Protein AF-A0A8T7E2J8-F1 (afdb_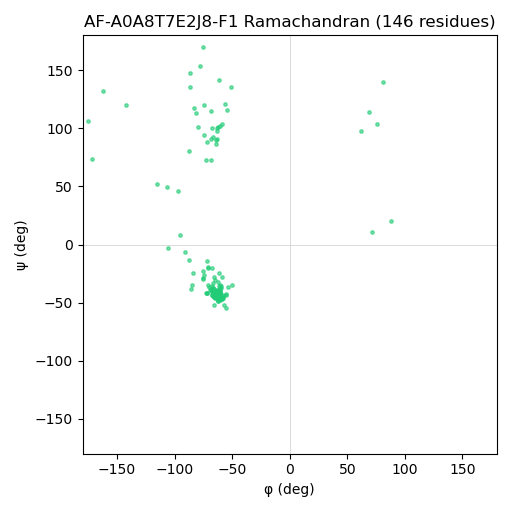monomer)

Solvent-accessible surface area (backbone atoms only — not comparable to full-atom values): 8862 Å² total; per-residue (Å²): 136,86,82,87,80,90,87,80,87,88,79,88,74,83,80,79,81,77,82,78,86,73,80,78,76,77,73,79,75,66,72,77,81,46,70,68,60,52,52,53,49,51,50,51,52,50,53,50,49,54,50,50,53,50,51,49,52,52,46,52,40,55,71,36,67,60,49,37,48,51,54,51,52,52,53,51,49,53,54,28,51,75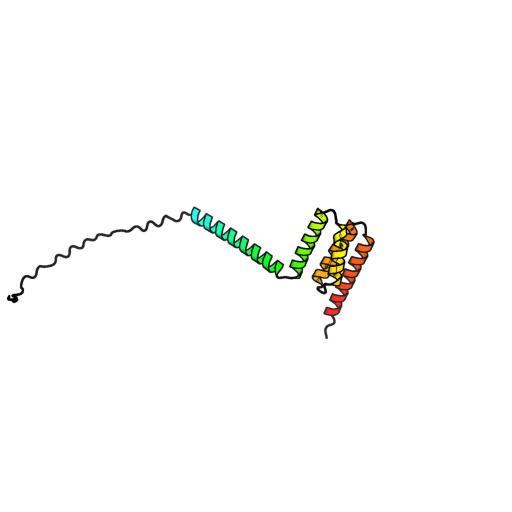,69,71,40,56,65,68,52,44,64,54,29,52,48,48,58,69,72,50,84,50,68,67,56,37,52,52,32,34,54,53,32,22,49,39,28,41,77,68,74,36,50,72,57,18,52,50,43,47,51,50,50,50,52,53,54,55,51,57,54,54,62,67,73,68,67,136

Mean predicted aligned error: 16.91 Å

Foldseek 3Di:
DDDDDDDDDDDDDDDPPPPPPPPPPPPPCPPPCPPVNVVVVVVVVVVVVVVVVVVVVVVVLCVPVLSVLVVVLVVVCVVCVVVVNLLVCLVVLVVQCVPDPDLSSVLVSLQSNLVSCVVVVNNVVSVVSVVVNVVVVVVVVVVVVPDD

Sequence (148 aa):
MKIAEFTRVAGVIPIRRTLAAGALALSLSAPPVAADQFDDMSRMVGLMGGFFDLMEAMYDAASNPEHAALIQMNSLEDLYKGRGEHAAVIPVYREILQASRNPTVRRIAYLRLADALKETGHPEEAIKVLRESLKESVASTNTMTEGP

Structure (mmCIF, N/CA/C/O backbone):
data_AF-A0A8T7E2J8-F1
#
_entry.id   AF-A0A8T7E2J8-F1
#
loop_
_atom_site.group_PDB
_atom_site.id
_atom_site.type_symbol
_atom_site.label_atom_id
_atom_site.label_alt_id
_atom_site.label_comp_id
_atom_site.label_asym_id
_atom_site.label_entity_id
_atom_site.label_seq_id
_atom_site.pdbx_PDB_ins_code
_atom_site.Cartn_x
_atom_site.Cartn_y
_atom_site.Cartn_z
_atom_site.occupancy
_atom_site.B_iso_or_equiv
_atom_site.auth_seq_id
_atom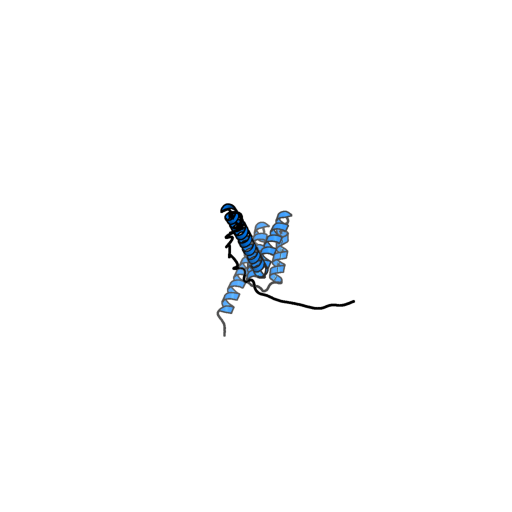_site.auth_comp_id
_atom_site.auth_asym_id
_atom_site.auth_atom_id
_atom_site.pdbx_PDB_model_num
ATOM 1 N N . MET A 1 1 ? 62.355 -28.615 -88.707 1.00 36.50 1 MET A N 1
ATOM 2 C CA . MET A 1 1 ? 63.828 -28.488 -88.693 1.00 36.50 1 MET A CA 1
ATOM 3 C C . MET A 1 1 ? 64.177 -27.044 -89.035 1.00 36.50 1 MET A C 1
ATOM 5 O O . MET A 1 1 ? 63.654 -26.555 -90.022 1.00 36.50 1 MET A O 1
ATOM 9 N N . LYS A 1 2 ? 65.028 -26.420 -88.209 1.00 41.69 2 LYS A N 1
ATOM 10 C CA . LYS A 1 2 ? 65.658 -25.086 -88.316 1.00 41.69 2 LYS A CA 1
ATOM 11 C C . LYS A 1 2 ? 64.828 -23.816 -88.028 1.00 41.69 2 LYS A C 1
ATOM 13 O O . LYS A 1 2 ? 64.033 -23.333 -88.819 1.00 41.69 2 LYS A O 1
ATOM 18 N N . ILE A 1 3 ? 65.132 -23.327 -86.829 1.00 37.19 3 ILE A N 1
ATOM 19 C CA . ILE A 1 3 ? 65.020 -21.997 -86.218 1.00 37.19 3 ILE A CA 1
ATOM 20 C C . ILE A 1 3 ? 66.122 -21.060 -86.768 1.00 37.19 3 ILE A C 1
ATOM 22 O O . ILE A 1 3 ? 67.090 -21.572 -87.332 1.00 37.19 3 ILE A O 1
ATOM 26 N N . ALA A 1 4 ? 66.005 -19.758 -86.444 1.00 39.31 4 ALA A N 1
ATOM 27 C CA . ALA A 1 4 ? 66.990 -18.655 -86.563 1.00 39.31 4 ALA A CA 1
ATOM 28 C C . ALA A 1 4 ? 67.120 -18.013 -87.965 1.00 39.31 4 ALA A C 1
ATOM 30 O O . ALA A 1 4 ? 67.082 -18.717 -88.962 1.00 39.31 4 ALA A O 1
ATOM 31 N N . GLU A 1 5 ? 67.263 -16.698 -88.166 1.00 41.69 5 GLU A N 1
ATOM 32 C CA . GLU A 1 5 ? 67.580 -15.539 -87.310 1.00 41.69 5 GLU A CA 1
ATOM 33 C C . GLU A 1 5 ? 67.155 -14.267 -88.093 1.00 41.69 5 GLU A C 1
ATOM 35 O O . GLU A 1 5 ? 67.263 -14.222 -89.313 1.00 41.69 5 GLU A O 1
ATOM 40 N N . PHE A 1 6 ? 66.435 -13.311 -87.504 1.00 39.31 6 PHE A N 1
ATOM 41 C CA . PHE A 1 6 ? 66.965 -12.112 -86.836 1.00 39.31 6 PHE A CA 1
ATOM 42 C C . PHE A 1 6 ? 67.753 -11.158 -87.755 1.00 39.31 6 PHE A C 1
ATOM 44 O O . PHE A 1 6 ? 68.963 -11.266 -87.915 1.00 39.31 6 PHE A O 1
ATOM 51 N N . THR A 1 7 ? 67.096 -10.108 -88.254 1.00 43.34 7 THR A N 1
ATOM 52 C CA . THR A 1 7 ? 67.769 -8.809 -88.393 1.00 43.34 7 THR A CA 1
ATOM 53 C C . THR A 1 7 ? 66.789 -7.690 -88.068 1.00 43.34 7 THR A C 1
ATOM 55 O O . THR A 1 7 ? 65.704 -7.569 -88.631 1.00 43.34 7 THR A O 1
ATOM 58 N N . ARG A 1 8 ? 67.179 -6.937 -87.047 1.00 38.31 8 ARG A N 1
ATOM 59 C CA . ARG A 1 8 ? 66.452 -5.882 -86.355 1.00 38.31 8 ARG A CA 1
ATOM 60 C C . ARG A 1 8 ? 66.654 -4.533 -87.062 1.00 38.31 8 ARG A C 1
ATOM 62 O O . ARG A 1 8 ? 67.765 -4.226 -87.465 1.00 38.31 8 ARG A O 1
ATOM 69 N N . VAL A 1 9 ? 65.600 -3.715 -86.984 1.00 40.34 9 VAL A N 1
ATOM 70 C CA . VAL A 1 9 ? 65.598 -2.286 -86.591 1.00 40.34 9 VAL A CA 1
ATOM 71 C C . VAL A 1 9 ? 66.251 -1.280 -87.539 1.00 40.34 9 VAL A C 1
ATOM 73 O O . VAL A 1 9 ? 67.465 -1.165 -87.596 1.00 40.34 9 VAL A O 1
ATOM 76 N N . ALA A 1 10 ? 65.417 -0.404 -88.102 1.00 38.56 10 ALA A N 1
ATOM 77 C CA . ALA A 1 10 ? 65.497 1.042 -87.863 1.00 38.56 10 ALA A CA 1
ATOM 78 C C . ALA A 1 10 ? 64.321 1.733 -88.566 1.00 38.56 10 ALA A C 1
ATOM 80 O O . ALA A 1 10 ? 64.280 1.850 -89.784 1.00 38.56 10 ALA A O 1
ATOM 81 N N . GLY A 1 11 ? 63.342 2.179 -87.789 1.00 36.62 11 GLY A N 1
ATOM 82 C CA . GLY A 1 11 ? 62.182 2.896 -88.303 1.00 36.62 11 GLY A CA 1
ATOM 83 C C . GLY A 1 11 ? 61.384 3.435 -87.137 1.00 36.62 11 GLY A C 1
ATOM 84 O O . GLY A 1 11 ? 60.373 2.863 -86.749 1.00 36.62 11 GLY A O 1
ATOM 85 N N . VAL A 1 12 ? 61.921 4.478 -86.508 1.00 44.19 12 VAL A N 1
ATOM 86 C CA . VAL A 1 12 ? 61.287 5.222 -85.419 1.00 44.19 12 VAL A CA 1
ATOM 87 C C . VAL A 1 12 ? 60.016 5.863 -85.974 1.00 44.19 12 VAL A C 1
ATOM 89 O O . VAL A 1 12 ? 60.072 6.871 -86.671 1.00 44.19 12 VAL A O 1
ATOM 92 N N . ILE A 1 13 ? 58.866 5.250 -85.698 1.00 43.28 13 ILE A N 1
ATOM 93 C CA . ILE A 1 13 ? 57.554 5.822 -86.003 1.00 43.28 13 ILE A CA 1
ATOM 94 C C . ILE A 1 13 ? 57.204 6.774 -84.850 1.00 43.28 13 ILE A C 1
ATOM 96 O O . ILE A 1 13 ? 57.094 6.317 -83.708 1.00 43.28 13 ILE A O 1
ATOM 100 N N . PRO A 1 14 ? 57.035 8.087 -85.089 1.00 42.31 14 PRO A N 1
ATOM 101 C CA . PRO A 1 14 ? 56.622 9.004 -84.040 1.00 42.31 14 PRO A CA 1
ATOM 102 C C . PRO A 1 14 ? 55.171 8.708 -83.644 1.00 42.31 14 PRO A C 1
ATOM 104 O O . PRO A 1 14 ? 54.234 8.878 -84.425 1.00 42.31 14 PRO A O 1
ATOM 107 N N . ILE A 1 15 ? 54.996 8.262 -82.400 1.00 45.25 15 ILE A N 1
ATOM 108 C CA . ILE A 1 15 ? 53.706 8.048 -81.746 1.00 45.25 15 ILE A CA 1
ATOM 109 C C . ILE A 1 15 ? 52.995 9.404 -81.649 1.00 45.25 15 ILE A C 1
ATOM 111 O O . ILE A 1 15 ? 53.296 10.224 -80.779 1.00 45.25 15 ILE A O 1
ATOM 115 N N . ARG A 1 16 ? 52.031 9.653 -82.542 1.00 39.22 16 ARG A N 1
ATOM 116 C CA . ARG A 1 16 ? 51.041 10.717 -82.356 1.00 39.22 16 ARG A CA 1
ATOM 117 C C . ARG A 1 16 ? 50.157 10.330 -81.172 1.00 39.22 16 ARG A C 1
ATOM 119 O O . ARG A 1 16 ? 49.250 9.516 -81.296 1.00 39.22 16 ARG A O 1
ATOM 126 N N . ARG A 1 17 ? 50.445 10.924 -80.013 1.00 41.62 17 ARG A N 1
ATOM 127 C CA . ARG A 1 17 ? 49.562 10.947 -78.844 1.00 41.62 17 ARG A CA 1
ATOM 128 C C . ARG A 1 17 ? 48.289 11.719 -79.195 1.00 41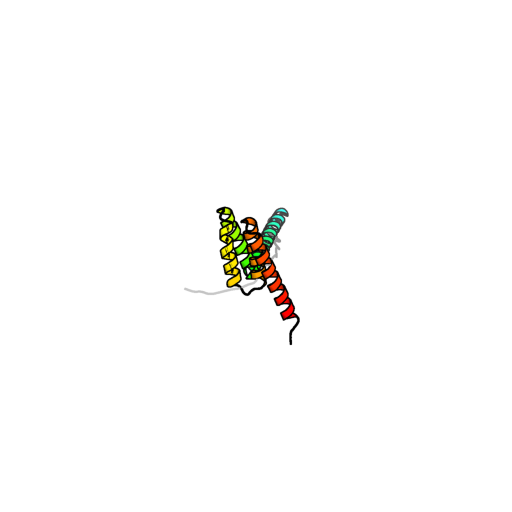.62 17 ARG A C 1
ATOM 130 O O . ARG A 1 17 ? 48.221 12.929 -79.009 1.00 41.62 17 ARG A O 1
ATOM 137 N N . THR A 1 18 ? 47.279 11.028 -79.702 1.00 45.00 18 THR A N 1
ATOM 138 C CA . THR A 1 18 ? 45.903 11.525 -79.658 1.00 45.00 18 THR A CA 1
ATOM 139 C C . THR A 1 18 ? 45.357 11.258 -78.260 1.00 45.00 18 THR A C 1
ATOM 141 O O . THR A 1 18 ? 45.006 10.129 -77.922 1.00 45.00 18 THR A O 1
ATOM 144 N N . LEU A 1 19 ? 45.338 12.301 -77.430 1.00 42.06 19 LEU A N 1
ATOM 145 C CA . LEU A 1 19 ? 44.556 12.358 -76.198 1.00 42.06 19 LEU A CA 1
ATOM 146 C C . LEU A 1 19 ? 43.073 12.271 -76.579 1.00 42.06 19 LEU A C 1
ATOM 148 O O . LEU A 1 19 ? 42.463 13.262 -76.971 1.00 42.06 19 LEU A O 1
ATOM 152 N N . ALA A 1 20 ? 42.497 11.075 -76.493 1.00 38.16 20 ALA A N 1
ATOM 153 C CA . ALA A 1 20 ? 41.055 10.920 -76.426 1.00 38.16 20 ALA A CA 1
ATOM 154 C C . ALA A 1 20 ? 40.619 11.334 -75.014 1.00 38.16 20 ALA A C 1
ATOM 156 O O . ALA A 1 20 ? 40.676 10.543 -74.074 1.00 38.16 20 ALA A O 1
ATOM 157 N N . ALA A 1 21 ? 40.223 12.597 -74.853 1.00 42.72 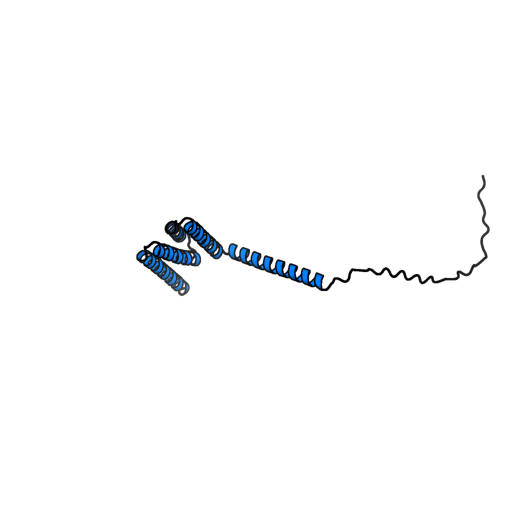21 ALA A N 1
ATOM 158 C CA . ALA A 1 21 ? 39.495 13.066 -73.680 1.00 42.72 21 ALA A CA 1
ATOM 159 C C . ALA A 1 21 ? 38.057 12.524 -73.740 1.00 42.72 21 ALA A C 1
ATOM 161 O O . ALA A 1 21 ? 37.109 13.237 -74.047 1.00 42.72 21 ALA A O 1
ATOM 162 N N . GLY A 1 22 ? 37.909 11.222 -73.500 1.00 41.34 22 GLY A N 1
ATOM 163 C CA . GLY A 1 22 ? 36.628 10.592 -73.220 1.00 41.34 22 GLY A CA 1
ATOM 164 C C . GLY A 1 22 ? 36.360 10.673 -71.725 1.00 41.34 22 GLY A C 1
ATOM 165 O O . GLY A 1 22 ? 36.611 9.713 -71.003 1.00 41.34 22 GLY A O 1
ATOM 166 N N . ALA A 1 23 ? 35.891 11.825 -71.245 1.00 41.16 23 ALA A N 1
ATOM 167 C CA . ALA A 1 23 ? 35.331 11.920 -69.904 1.00 41.16 23 ALA A CA 1
ATOM 168 C C . ALA A 1 23 ? 33.975 11.198 -69.905 1.00 41.16 23 ALA A C 1
ATOM 170 O O . ALA A 1 23 ? 32.935 11.799 -70.167 1.00 41.16 23 ALA A O 1
ATOM 171 N N . LEU A 1 24 ? 33.988 9.888 -69.639 1.00 42.31 24 LEU A N 1
ATOM 172 C CA . LEU A 1 24 ? 32.799 9.190 -69.167 1.00 42.31 24 LEU A CA 1
ATOM 173 C C . LEU A 1 24 ? 32.495 9.747 -67.772 1.00 42.31 24 LEU A C 1
ATOM 175 O O . LEU A 1 24 ? 33.041 9.296 -66.766 1.00 42.31 24 LEU A O 1
ATOM 179 N N . ALA A 1 25 ? 31.648 10.769 -67.715 1.00 42.41 25 ALA A N 1
ATOM 180 C CA . ALA A 1 25 ? 30.983 11.140 -66.484 1.00 42.41 25 ALA A CA 1
ATOM 181 C C . ALA A 1 25 ? 29.994 10.016 -66.151 1.00 42.41 25 ALA A C 1
ATOM 183 O O . ALA A 1 25 ? 28.848 10.023 -66.598 1.00 42.41 25 ALA A O 1
ATOM 184 N N . LEU A 1 26 ? 30.446 9.027 -65.379 1.00 45.59 26 LEU A N 1
ATOM 185 C CA . LEU A 1 26 ? 29.541 8.241 -64.550 1.00 45.59 26 LEU A CA 1
ATOM 186 C C . LEU A 1 26 ? 28.943 9.225 -63.545 1.00 45.59 26 LEU A C 1
ATOM 188 O O . LEU A 1 26 ? 29.513 9.488 -62.489 1.00 45.59 26 LEU A O 1
ATOM 192 N N . SER A 1 27 ? 27.813 9.824 -63.913 1.00 45.28 27 SER A N 1
ATOM 193 C CA . SER A 1 27 ? 26.916 10.399 -62.929 1.00 45.28 27 SER A CA 1
ATOM 194 C C . SER A 1 27 ? 26.483 9.240 -62.040 1.00 45.28 27 SER A C 1
ATOM 196 O O . SER A 1 27 ? 25.664 8.403 -62.416 1.00 45.28 27 SER A O 1
ATOM 198 N N . LEU A 1 28 ? 27.080 9.156 -60.852 1.00 44.53 28 LEU A N 1
ATOM 199 C CA . LEU A 1 28 ? 26.458 8.464 -59.740 1.00 44.53 28 LEU A CA 1
ATOM 200 C C . LEU A 1 28 ? 25.185 9.268 -59.446 1.00 44.53 28 LEU A C 1
ATOM 202 O O . LEU A 1 28 ? 25.194 10.215 -58.666 1.00 44.53 28 LEU A O 1
ATOM 206 N N . SER A 1 29 ? 24.099 8.952 -60.148 1.00 48.28 29 SER A N 1
ATOM 207 C CA . SER A 1 29 ? 22.754 9.353 -59.759 1.00 48.28 29 SER A CA 1
ATOM 208 C C . SER A 1 29 ? 22.426 8.580 -58.483 1.00 48.28 29 SER A C 1
ATOM 210 O O . SER A 1 29 ? 21.653 7.623 -58.498 1.00 48.28 29 SER A O 1
ATOM 212 N N . ALA A 1 30 ? 23.042 8.975 -57.367 1.00 53.69 30 ALA A N 1
ATOM 213 C CA . ALA A 1 30 ? 22.373 8.824 -56.094 1.00 53.69 30 ALA A CA 1
ATOM 214 C C . ALA A 1 30 ? 21.045 9.575 -56.268 1.00 53.69 30 ALA A C 1
ATOM 216 O O . ALA A 1 30 ? 21.089 10.752 -56.649 1.00 53.69 30 ALA A O 1
ATOM 217 N N . PRO A 1 31 ? 19.876 8.922 -56.112 1.00 59.16 31 PRO A N 1
ATOM 218 C CA . PRO A 1 31 ? 18.633 9.673 -56.097 1.00 59.16 31 PRO A CA 1
ATOM 219 C C . PRO A 1 31 ? 18.814 10.795 -55.069 1.00 59.16 31 PRO A C 1
ATOM 221 O O . PRO A 1 31 ? 19.406 10.536 -54.013 1.00 59.16 31 PRO A O 1
ATOM 224 N N . PRO A 1 32 ? 18.403 12.040 -55.372 1.00 58.75 32 PRO A N 1
ATOM 225 C CA . PRO A 1 32 ? 18.405 13.072 -54.355 1.00 58.75 32 PRO A CA 1
ATOM 226 C C . PRO A 1 32 ? 17.587 12.497 -53.208 1.00 58.75 32 PRO A C 1
ATOM 228 O O . PRO A 1 32 ? 16.419 12.160 -53.404 1.00 58.75 32 PRO A O 1
ATOM 231 N N . VAL A 1 33 ? 18.224 12.276 -52.059 1.00 56.75 33 VAL A N 1
ATOM 232 C CA . VAL A 1 33 ? 17.497 11.890 -50.857 1.00 56.75 33 VAL A CA 1
ATOM 233 C C . VAL A 1 33 ? 16.531 13.041 -50.630 1.00 56.75 33 VAL A C 1
ATOM 235 O O . VAL A 1 33 ? 16.946 14.160 -50.321 1.00 56.75 33 VAL A O 1
ATOM 238 N N . ALA A 1 34 ? 15.266 12.803 -50.966 1.00 65.44 34 ALA A N 1
ATOM 239 C CA . ALA A 1 34 ? 14.239 13.818 -50.904 1.00 65.44 34 ALA A CA 1
ATOM 240 C C . ALA A 1 34 ? 14.136 14.266 -49.446 1.00 65.44 34 ALA A C 1
ATOM 242 O O . ALA A 1 34 ? 14.262 13.439 -48.542 1.00 65.44 34 ALA A O 1
ATOM 243 N N . ALA A 1 35 ? 13.925 15.562 -49.214 1.00 62.25 35 ALA A N 1
ATOM 244 C CA . ALA A 1 35 ? 13.757 16.104 -47.866 1.00 62.25 35 ALA A CA 1
ATOM 245 C C . ALA A 1 35 ? 12.705 15.308 -47.061 1.00 62.25 35 ALA A C 1
ATOM 247 O O . ALA A 1 35 ? 12.915 15.021 -45.888 1.00 62.25 35 ALA A O 1
ATOM 248 N N . ASP A 1 36 ? 11.664 14.824 -47.743 1.00 70.56 36 ASP A N 1
ATOM 249 C CA . ASP A 1 36 ? 10.613 13.967 -47.187 1.00 70.56 36 ASP A CA 1
ATOM 250 C C . ASP A 1 36 ? 11.145 12.640 -46.604 1.00 70.56 36 ASP A C 1
ATOM 252 O O . ASP A 1 36 ? 10.669 12.167 -45.576 1.00 70.56 36 ASP A O 1
ATOM 256 N N . GLN A 1 37 ? 12.177 12.048 -47.215 1.00 66.81 37 GLN A N 1
ATOM 257 C CA . GLN A 1 37 ? 12.770 10.785 -46.764 1.00 66.81 37 GLN A CA 1
ATOM 258 C C . GLN A 1 37 ? 13.638 10.971 -45.507 1.00 66.81 37 GLN A C 1
ATOM 260 O O . GLN A 1 37 ? 13.733 10.061 -44.681 1.00 66.81 37 GLN A O 1
ATOM 265 N N . PHE A 1 38 ? 14.240 12.154 -45.337 1.00 67.75 38 PHE A N 1
ATOM 266 C CA . PHE A 1 38 ? 14.913 12.535 -44.093 1.00 67.75 38 PHE A CA 1
ATOM 267 C C . PHE A 1 38 ? 13.910 12.802 -42.970 1.00 67.75 38 PHE A C 1
ATOM 269 O O . PHE A 1 38 ? 14.131 12.331 -41.857 1.00 67.75 38 PHE A O 1
ATOM 276 N N . ASP A 1 39 ? 12.796 13.474 -43.263 1.00 79.62 39 ASP A N 1
ATOM 277 C CA . ASP A 1 39 ? 11.731 13.731 -42.287 1.00 79.62 39 ASP A CA 1
ATOM 278 C C . ASP A 1 39 ? 11.112 12.430 -41.756 1.00 79.62 39 ASP A C 1
ATOM 280 O O . ASP A 1 39 ? 10.919 12.280 -40.545 1.00 79.62 39 ASP A O 1
ATOM 284 N N . ASP A 1 40 ? 10.864 11.451 -42.628 1.00 80.62 40 ASP A N 1
ATOM 285 C CA . ASP A 1 40 ? 10.342 10.142 -42.226 1.00 80.62 40 ASP A CA 1
ATOM 286 C C . ASP A 1 40 ? 11.355 9.338 -41.395 1.00 80.62 40 ASP A C 1
ATOM 288 O O . ASP A 1 40 ? 10.988 8.728 -40.384 1.00 80.62 40 ASP A O 1
ATOM 292 N N . MET A 1 41 ? 12.646 9.388 -41.742 1.00 79.44 41 MET A N 1
ATOM 293 C CA . MET A 1 41 ? 13.708 8.792 -40.923 1.00 79.44 41 MET A CA 1
ATOM 294 C C . MET A 1 41 ? 13.828 9.473 -39.557 1.00 79.44 41 MET A C 1
ATOM 296 O O . MET A 1 41 ? 13.930 8.782 -38.545 1.00 79.44 41 MET A O 1
ATOM 300 N N . SER A 1 42 ? 13.776 10.804 -39.496 1.00 82.06 42 SER A N 1
ATOM 301 C CA . SER A 1 42 ? 13.830 11.560 -38.243 1.00 82.06 42 SER A CA 1
ATOM 302 C C . SER A 1 42 ? 12.633 11.263 -37.343 1.00 82.06 42 SER A C 1
ATOM 304 O O . SER A 1 42 ? 12.805 11.104 -36.134 1.00 82.06 42 SER A O 1
ATOM 306 N N . ARG A 1 43 ? 11.432 11.106 -37.912 1.00 82.88 43 ARG A N 1
ATOM 307 C CA . ARG A 1 43 ? 10.240 10.669 -37.169 1.00 82.88 43 ARG A CA 1
ATOM 308 C C . ARG A 1 43 ? 10.394 9.254 -36.631 1.00 82.88 43 ARG A C 1
ATOM 310 O O . ARG A 1 43 ? 10.085 9.017 -35.467 1.00 82.88 43 ARG A O 1
ATOM 317 N N . MET A 1 44 ? 10.894 8.326 -37.445 1.00 85.50 44 MET A N 1
ATOM 318 C CA . MET A 1 44 ? 11.098 6.945 -37.012 1.00 85.50 44 MET A CA 1
ATOM 319 C C . MET A 1 44 ? 12.166 6.845 -35.918 1.00 85.50 44 MET A C 1
ATOM 321 O O . MET A 1 44 ? 11.950 6.158 -34.924 1.00 85.50 44 MET A O 1
ATOM 325 N N . VAL A 1 45 ? 13.279 7.573 -36.047 1.00 86.12 45 VAL A N 1
ATOM 326 C CA . VAL A 1 45 ? 14.324 7.645 -35.013 1.00 86.12 45 VAL A CA 1
ATOM 327 C C . VAL A 1 45 ? 13.789 8.291 -33.735 1.00 86.12 45 VAL A C 1
ATOM 329 O O . VAL A 1 45 ? 14.071 7.788 -32.653 1.00 86.12 45 VAL A O 1
ATOM 332 N N . GLY A 1 46 ? 12.969 9.342 -33.836 1.00 90.88 46 GLY A N 1
ATOM 333 C CA . GLY A 1 46 ? 12.317 9.956 -32.676 1.00 90.88 46 GLY A CA 1
ATOM 334 C C . GLY A 1 46 ? 11.350 9.007 -31.963 1.00 90.88 46 GLY A C 1
ATOM 335 O O . GLY A 1 46 ? 11.337 8.944 -30.737 1.00 90.88 46 GLY A O 1
ATOM 336 N N . LEU A 1 47 ? 10.585 8.217 -32.721 1.00 90.94 47 LEU A N 1
ATOM 337 C CA . LEU A 1 47 ? 9.658 7.225 -32.172 1.00 90.94 47 LEU A CA 1
ATOM 338 C C . LEU A 1 47 ? 10.402 6.054 -31.519 1.00 90.94 47 LEU A C 1
ATOM 340 O O . LEU A 1 47 ? 10.011 5.600 -30.447 1.00 90.94 47 LEU A O 1
ATOM 344 N N . MET A 1 48 ? 11.503 5.602 -32.125 1.00 89.12 48 MET A N 1
ATOM 345 C CA . MET A 1 48 ? 12.390 4.603 -31.526 1.00 89.12 48 MET A CA 1
ATOM 346 C C . MET A 1 48 ? 13.062 5.136 -30.258 1.00 89.12 48 MET A C 1
ATOM 348 O O . MET A 1 48 ? 13.074 4.428 -29.259 1.00 89.12 48 MET A O 1
ATOM 352 N N . GLY A 1 49 ? 13.547 6.382 -30.262 1.00 89.06 49 GLY A N 1
ATOM 353 C CA . GLY A 1 49 ? 14.101 7.041 -29.075 1.00 89.06 49 GLY A CA 1
ATOM 354 C C . GLY A 1 49 ? 13.096 7.080 -27.926 1.00 89.06 49 GLY A C 1
ATOM 355 O O . GLY A 1 49 ? 13.370 6.542 -26.861 1.00 89.06 49 GLY A O 1
ATOM 356 N N . GLY A 1 50 ? 11.880 7.577 -28.178 1.00 89.19 50 GLY A N 1
ATOM 357 C CA . GLY A 1 50 ? 10.825 7.609 -27.161 1.00 89.19 50 GLY A CA 1
ATOM 358 C C . GLY A 1 50 ? 10.391 6.221 -26.670 1.00 89.19 50 GLY A C 1
ATOM 359 O O . GLY A 1 50 ? 10.045 6.057 -25.502 1.00 89.19 50 GLY A O 1
ATOM 360 N N . PHE A 1 51 ? 10.431 5.203 -27.532 1.00 87.75 51 PHE A N 1
ATOM 361 C CA . PHE A 1 51 ? 10.187 3.820 -27.123 1.00 87.75 51 PHE A CA 1
ATOM 362 C C . PHE A 1 51 ? 11.299 3.281 -26.211 1.00 87.75 51 PHE A C 1
ATOM 364 O O . PHE A 1 51 ? 10.993 2.642 -25.206 1.00 87.75 51 PHE A O 1
ATOM 371 N N . PHE A 1 52 ? 12.572 3.541 -26.525 1.00 83.38 52 PHE A N 1
ATOM 372 C CA . PHE A 1 52 ? 13.688 3.127 -25.672 1.00 83.38 52 PHE A CA 1
ATOM 373 C C . PHE A 1 52 ? 13.673 3.847 -24.324 1.00 83.38 52 PHE A C 1
ATOM 375 O O . PHE A 1 52 ? 13.819 3.174 -23.310 1.00 83.38 52 PHE A O 1
ATOM 382 N N . ASP A 1 53 ? 13.379 5.147 -24.298 1.00 83.19 53 ASP A N 1
ATOM 383 C CA . ASP A 1 53 ? 13.235 5.913 -23.055 1.00 83.19 53 ASP A CA 1
ATOM 384 C C . ASP A 1 53 ? 12.103 5.350 -22.175 1.00 83.19 53 ASP A C 1
ATOM 386 O O . ASP A 1 53 ? 12.255 5.197 -20.963 1.00 83.19 53 ASP A O 1
ATOM 390 N N . LEU A 1 54 ? 10.965 4.982 -22.780 1.00 83.19 54 LEU A N 1
ATOM 391 C CA . LEU A 1 54 ? 9.860 4.328 -22.073 1.00 83.19 54 LEU A CA 1
ATOM 392 C C . LEU A 1 54 ? 10.281 2.966 -21.509 1.00 83.19 54 LEU A C 1
ATOM 394 O O . LEU A 1 54 ? 9.976 2.652 -20.360 1.00 83.19 54 LEU A O 1
ATOM 398 N N . MET A 1 55 ? 10.962 2.151 -22.314 1.00 82.56 55 MET A N 1
ATOM 399 C CA . MET A 1 55 ? 11.428 0.830 -21.898 1.00 82.56 55 MET A CA 1
ATOM 400 C C . MET A 1 55 ? 12.479 0.921 -20.791 1.00 82.56 55 MET A C 1
ATOM 402 O O . MET A 1 55 ? 12.439 0.119 -19.862 1.00 82.56 55 MET A O 1
ATOM 406 N N . GLU A 1 56 ? 13.379 1.900 -20.856 1.00 79.00 56 GLU A N 1
ATOM 407 C CA . GLU A 1 56 ? 14.365 2.178 -19.815 1.00 79.00 56 GLU A CA 1
ATOM 408 C C . GLU A 1 56 ? 13.683 2.643 -18.529 1.00 79.00 56 GLU A C 1
ATOM 410 O O . GLU A 1 56 ? 13.961 2.090 -17.471 1.00 79.00 56 GLU A O 1
ATOM 415 N N . ALA A 1 57 ? 12.704 3.547 -18.607 1.00 75.56 57 ALA A N 1
ATOM 416 C CA . ALA A 1 57 ? 11.921 3.967 -17.446 1.00 75.56 57 ALA A CA 1
ATOM 417 C C . ALA A 1 57 ? 11.124 2.807 -16.821 1.00 75.56 57 ALA A C 1
ATOM 419 O O . ALA A 1 57 ? 11.041 2.693 -15.598 1.00 75.56 57 ALA A O 1
ATOM 420 N N . MET A 1 58 ? 10.552 1.915 -17.638 1.00 73.00 58 MET A N 1
ATOM 421 C CA . MET A 1 58 ? 9.873 0.709 -17.153 1.00 73.00 58 MET A CA 1
ATOM 422 C C . MET A 1 58 ? 10.852 -0.286 -16.524 1.00 73.00 58 MET A C 1
ATOM 424 O O . MET A 1 58 ? 10.530 -0.886 -15.500 1.00 73.00 58 MET A O 1
ATOM 428 N N . TYR A 1 59 ? 12.034 -0.462 -17.116 1.00 76.06 59 TYR A N 1
ATOM 429 C CA . TYR A 1 59 ? 13.084 -1.318 -16.576 1.00 76.06 59 TYR A CA 1
ATOM 430 C C . TYR A 1 59 ? 13.625 -0.769 -15.256 1.00 76.06 59 TYR A C 1
ATOM 432 O O . TYR A 1 59 ? 13.722 -1.517 -14.289 1.00 76.06 59 TYR A O 1
ATOM 440 N N . ASP A 1 60 ? 13.898 0.531 -15.177 1.00 71.25 60 ASP A N 1
ATOM 441 C CA . ASP A 1 60 ? 14.361 1.201 -13.964 1.00 71.25 60 ASP A CA 1
ATOM 442 C C . ASP A 1 60 ? 13.300 1.109 -12.855 1.00 71.25 60 ASP A C 1
ATOM 444 O O . ASP A 1 60 ? 13.586 0.675 -11.735 1.00 71.25 60 ASP A O 1
ATOM 448 N N . ALA A 1 61 ? 12.029 1.356 -13.195 1.00 64.88 61 ALA A N 1
ATOM 449 C CA . ALA A 1 61 ? 10.902 1.156 -12.288 1.00 64.88 61 ALA A CA 1
ATOM 450 C C . ALA A 1 61 ? 10.737 -0.306 -11.839 1.00 64.88 61 ALA A C 1
ATOM 452 O O . ALA A 1 61 ? 10.369 -0.552 -10.696 1.00 64.88 61 ALA A O 1
ATOM 453 N N . ALA A 1 62 ? 11.015 -1.288 -12.695 1.00 64.25 62 ALA A N 1
ATOM 454 C CA . ALA A 1 62 ? 11.000 -2.697 -12.305 1.00 64.25 62 ALA A CA 1
ATOM 455 C C . ALA A 1 62 ? 12.237 -3.092 -11.479 1.00 64.25 62 ALA A C 1
ATOM 457 O O . ALA A 1 62 ? 12.162 -4.003 -10.655 1.00 64.25 62 ALA A O 1
ATOM 458 N N . SER A 1 63 ? 13.365 -2.412 -11.689 1.00 75.94 63 SER A N 1
ATOM 459 C CA . SER A 1 63 ? 14.624 -2.665 -10.992 1.00 75.94 63 SER A CA 1
ATOM 460 C C . SER A 1 63 ? 14.602 -2.154 -9.551 1.00 75.94 63 SER A C 1
ATOM 462 O O . SER A 1 63 ? 15.279 -2.721 -8.693 1.00 75.94 63 SER A O 1
ATOM 464 N N . ASN A 1 64 ? 13.780 -1.138 -9.262 1.00 83.75 64 ASN A N 1
ATOM 465 C CA . ASN A 1 64 ? 13.510 -0.686 -7.906 1.00 83.75 64 ASN A CA 1
ATOM 466 C C . ASN A 1 64 ? 12.437 -1.583 -7.247 1.00 83.75 64 ASN A C 1
ATOM 468 O O . ASN A 1 64 ? 11.263 -1.526 -7.631 1.00 83.75 64 ASN A O 1
ATOM 472 N N . PRO A 1 65 ? 12.784 -2.371 -6.208 1.00 80.62 65 PRO A N 1
ATOM 473 C CA . PRO A 1 65 ? 11.840 -3.280 -5.558 1.00 80.62 65 PRO A CA 1
ATOM 474 C C . PRO A 1 65 ? 10.602 -2.584 -4.972 1.00 80.62 65 PRO A C 1
ATOM 476 O O . PRO A 1 65 ? 9.538 -3.195 -4.888 1.00 80.62 65 PRO A O 1
ATOM 479 N N . GLU A 1 66 ? 10.712 -1.312 -4.576 1.00 85.38 66 GLU A N 1
ATOM 480 C CA . GLU A 1 66 ? 9.597 -0.532 -4.024 1.00 85.38 66 GLU A CA 1
ATOM 481 C C . GLU A 1 66 ? 8.586 -0.161 -5.115 1.00 85.38 66 GLU A C 1
ATOM 483 O O . GLU A 1 66 ? 7.375 -0.285 -4.921 1.00 85.38 66 GLU A O 1
ATOM 488 N N . HIS A 1 67 ? 9.083 0.237 -6.287 1.00 84.56 67 HIS A N 1
ATOM 489 C CA . HIS A 1 67 ? 8.257 0.529 -7.457 1.00 84.56 67 HIS A CA 1
ATOM 490 C C . HIS A 1 67 ? 7.605 -0.745 -8.002 1.00 84.56 67 HIS A C 1
ATOM 492 O O . HIS A 1 67 ? 6.402 -0.752 -8.272 1.00 84.56 67 HIS A O 1
ATOM 498 N N . ALA A 1 68 ? 8.358 -1.844 -8.087 1.00 86.50 68 ALA A N 1
ATOM 499 C CA . ALA A 1 68 ? 7.814 -3.142 -8.469 1.00 86.50 68 ALA A CA 1
ATOM 500 C C . ALA A 1 68 ? 6.685 -3.585 -7.520 1.00 86.50 68 ALA A C 1
ATOM 502 O O . ALA A 1 68 ? 5.632 -4.027 -7.983 1.00 86.50 68 ALA A O 1
ATOM 503 N N . ALA A 1 69 ? 6.860 -3.409 -6.204 1.00 88.31 69 ALA A N 1
ATOM 504 C CA . ALA A 1 69 ? 5.817 -3.696 -5.221 1.00 88.31 69 ALA A CA 1
ATOM 505 C C . ALA A 1 69 ? 4.569 -2.825 -5.435 1.00 88.31 69 ALA A C 1
ATOM 507 O O . ALA A 1 69 ? 3.457 -3.348 -5.428 1.00 88.31 69 ALA A O 1
ATOM 508 N N . LEU A 1 70 ? 4.731 -1.522 -5.689 1.00 89.94 70 LEU A N 1
ATOM 509 C CA . LEU A 1 70 ? 3.611 -0.617 -5.969 1.00 89.94 70 LEU A CA 1
ATOM 510 C C . LEU A 1 70 ? 2.817 -1.041 -7.218 1.00 89.94 70 LEU A C 1
ATOM 512 O O . LEU A 1 70 ? 1.586 -1.069 -7.182 1.00 89.94 70 LEU A O 1
ATOM 516 N N . ILE A 1 71 ? 3.505 -1.398 -8.307 1.00 90.00 71 ILE A N 1
ATOM 517 C CA . ILE A 1 71 ? 2.869 -1.875 -9.547 1.00 90.00 71 ILE A CA 1
ATOM 518 C C . ILE A 1 71 ? 2.072 -3.158 -9.283 1.00 90.00 71 ILE A C 1
ATOM 520 O O . ILE A 1 71 ? 0.927 -3.284 -9.726 1.00 90.00 71 ILE A O 1
ATOM 524 N N . GLN A 1 72 ? 2.652 -4.097 -8.532 1.00 90.38 72 GLN A N 1
ATOM 525 C CA . GLN A 1 72 ? 1.990 -5.355 -8.182 1.00 90.38 72 GLN A CA 1
ATOM 526 C C . GLN A 1 72 ? 0.768 -5.131 -7.283 1.00 90.38 72 GLN A C 1
ATOM 528 O O . GLN A 1 72 ? -0.275 -5.732 -7.530 1.00 90.38 72 GLN A O 1
ATOM 533 N N . MET A 1 73 ? 0.855 -4.236 -6.294 1.00 93.88 73 MET A N 1
ATOM 534 C CA . MET A 1 73 ? -0.278 -3.868 -5.435 1.00 93.88 73 MET A CA 1
ATOM 535 C C . MET A 1 73 ? -1.432 -3.265 -6.245 1.00 93.88 73 MET A C 1
ATOM 537 O O . MET A 1 73 ? -2.572 -3.692 -6.084 1.00 93.88 73 MET A O 1
ATOM 541 N N . ASN A 1 74 ? -1.144 -2.331 -7.161 1.00 92.94 74 ASN A N 1
ATOM 542 C CA . ASN A 1 74 ? -2.163 -1.758 -8.048 1.00 92.94 74 ASN A CA 1
ATOM 543 C C . ASN A 1 74 ? -2.831 -2.840 -8.907 1.00 92.94 74 ASN A C 1
ATOM 545 O O . ASN A 1 74 ? -4.053 -2.917 -8.975 1.00 92.94 74 ASN A O 1
ATOM 549 N N . SER A 1 75 ? -2.025 -3.718 -9.506 1.00 93.31 75 SER A N 1
ATOM 550 C CA . SER A 1 75 ? -2.534 -4.807 -10.346 1.00 93.31 75 SER A CA 1
ATOM 551 C C . SER A 1 75 ? -3.441 -5.756 -9.555 1.00 93.31 75 SER A C 1
ATOM 553 O O . SER A 1 75 ? -4.474 -6.200 -10.050 1.00 93.31 75 SER A O 1
ATOM 555 N N . LEU A 1 76 ? -3.075 -6.057 -8.308 1.00 93.19 76 LEU A N 1
ATOM 556 C CA . LEU A 1 76 ? -3.867 -6.891 -7.411 1.00 93.19 76 LEU A CA 1
ATOM 557 C C . LEU A 1 76 ? -5.216 -6.236 -7.070 1.00 93.19 76 LEU A C 1
ATOM 559 O O . LEU A 1 76 ? -6.250 -6.903 -7.118 1.00 93.19 76 LEU A O 1
ATOM 563 N N . GLU A 1 77 ? -5.220 -4.941 -6.747 1.00 93.25 77 GLU A N 1
ATOM 564 C CA . GLU A 1 77 ? -6.456 -4.193 -6.500 1.00 93.25 77 GLU A CA 1
ATOM 565 C C . GLU A 1 77 ? -7.379 -4.213 -7.712 1.00 93.25 77 GLU A C 1
ATOM 567 O O . GLU A 1 77 ? -8.566 -4.487 -7.554 1.00 93.25 77 GLU A O 1
ATOM 572 N N . ASP A 1 78 ? -6.852 -3.966 -8.910 1.00 93.62 78 ASP A N 1
ATOM 573 C CA . ASP A 1 78 ? -7.643 -3.964 -10.141 1.00 93.62 78 ASP A CA 1
ATOM 574 C C . ASP A 1 78 ? -8.282 -5.333 -10.399 1.00 93.62 78 ASP A C 1
ATOM 576 O O . ASP A 1 78 ? -9.457 -5.418 -10.766 1.00 93.62 78 ASP A O 1
ATOM 580 N N . LEU A 1 79 ? -7.551 -6.419 -10.128 1.00 94.50 79 LEU A N 1
ATOM 581 C CA . LEU A 1 79 ? -8.077 -7.778 -10.236 1.00 94.50 79 LEU A CA 1
ATOM 582 C C . LEU A 1 79 ? -9.206 -8.047 -9.232 1.00 94.50 79 LEU A C 1
ATOM 584 O O . LEU A 1 79 ? -10.236 -8.603 -9.617 1.00 94.50 79 LEU A O 1
ATOM 588 N N . TYR A 1 80 ? -9.050 -7.648 -7.967 1.00 93.25 80 TYR A N 1
ATOM 589 C CA . TYR A 1 80 ? -10.105 -7.813 -6.961 1.00 93.25 80 TYR A CA 1
ATOM 590 C C . TYR A 1 80 ? -11.322 -6.928 -7.249 1.00 93.25 80 TYR A C 1
ATOM 592 O O . TYR A 1 80 ? -12.457 -7.399 -7.157 1.00 93.25 80 TYR A O 1
ATOM 600 N N . LYS A 1 81 ? -11.101 -5.679 -7.676 1.00 90.44 81 LYS A N 1
ATOM 601 C CA . LYS A 1 81 ? -12.156 -4.755 -8.120 1.00 90.44 81 LYS A CA 1
ATOM 602 C C . LYS A 1 81 ? -12.934 -5.339 -9.297 1.00 90.44 81 LYS A C 1
ATOM 604 O O . LYS A 1 81 ? -14.160 -5.363 -9.262 1.00 90.44 81 LYS A O 1
ATOM 609 N N . GLY A 1 82 ? -12.238 -5.886 -10.295 1.00 94.00 82 GLY A N 1
ATOM 610 C CA . GLY A 1 82 ? -12.853 -6.531 -11.458 1.00 94.00 82 GLY A CA 1
ATOM 611 C C . GLY A 1 82 ? -13.709 -7.757 -11.115 1.00 94.00 82 GLY A C 1
ATOM 612 O O . GLY A 1 82 ? -14.636 -8.080 -11.854 1.00 94.00 82 GLY A O 1
ATOM 613 N N . ARG A 1 83 ? -13.441 -8.417 -9.981 1.00 93.12 83 ARG A N 1
ATOM 614 C CA . ARG A 1 83 ? -14.236 -9.541 -9.455 1.00 93.12 83 ARG A CA 1
ATOM 615 C C . ARG A 1 83 ? -15.356 -9.113 -8.501 1.00 93.12 83 ARG A C 1
ATOM 617 O O . ARG A 1 83 ? -16.142 -9.956 -8.085 1.00 93.12 83 ARG A O 1
ATOM 624 N N . GLY A 1 84 ? -15.430 -7.831 -8.136 1.00 90.88 84 GLY A N 1
ATOM 625 C CA . GLY A 1 84 ? -16.323 -7.332 -7.083 1.00 90.88 84 GLY A CA 1
ATOM 626 C C . GLY A 1 84 ? -15.899 -7.743 -5.665 1.00 90.88 84 GLY A C 1
ATOM 627 O O . GLY A 1 84 ? -16.644 -7.550 -4.708 1.00 90.88 84 GLY A O 1
ATOM 628 N N . GLU A 1 85 ? -14.694 -8.289 -5.504 1.00 92.38 85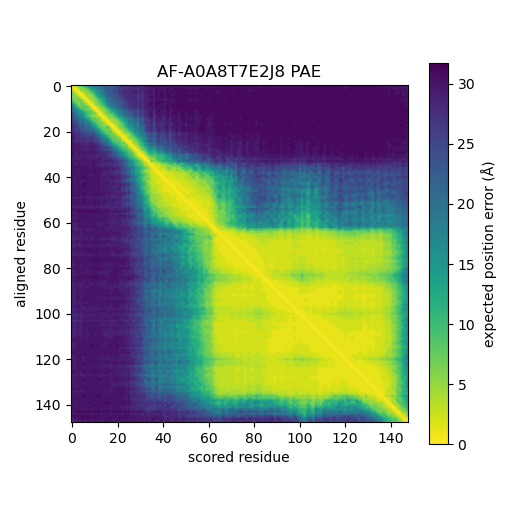 GLU A N 1
ATOM 629 C CA . GLU A 1 85 ? -14.159 -8.846 -4.259 1.00 92.38 85 GLU A CA 1
ATOM 630 C C . GLU A 1 85 ? -13.277 -7.824 -3.526 1.00 92.38 85 GLU A C 1
ATOM 632 O O . GLU A 1 85 ? -12.182 -8.133 -3.064 1.00 92.38 85 GLU A O 1
ATOM 637 N N . HIS A 1 86 ? -13.742 -6.580 -3.404 1.00 86.94 86 HIS A N 1
ATOM 638 C CA . HIS A 1 86 ? -12.953 -5.479 -2.833 1.00 86.94 86 HIS A CA 1
ATOM 639 C C . HIS A 1 86 ? -12.374 -5.797 -1.441 1.00 86.94 86 HIS A C 1
ATOM 641 O O . HIS A 1 86 ? -11.239 -5.440 -1.139 1.00 86.94 86 HIS A O 1
ATOM 647 N N . ALA A 1 87 ? -13.123 -6.523 -0.605 1.00 93.19 87 ALA A N 1
ATOM 648 C CA . ALA A 1 87 ? -12.688 -6.9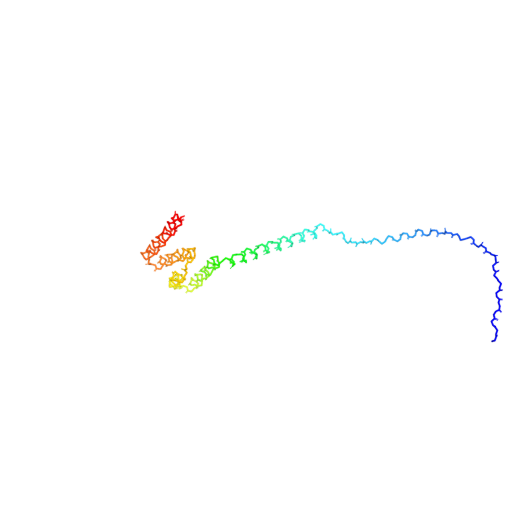00 0.739 1.00 93.19 87 ALA A CA 1
ATOM 649 C C . ALA A 1 87 ? -11.563 -7.949 0.769 1.00 93.19 87 ALA A C 1
ATOM 651 O O . ALA A 1 87 ? -10.851 -8.048 1.768 1.00 93.19 87 ALA A O 1
ATOM 652 N N . ALA A 1 88 ? -11.359 -8.711 -0.308 1.00 95.50 88 ALA A N 1
ATOM 653 C CA . ALA A 1 88 ? -10.357 -9.773 -0.345 1.00 95.50 88 ALA A CA 1
ATOM 654 C C . ALA A 1 88 ? -8.912 -9.241 -0.394 1.00 95.50 88 ALA A C 1
ATOM 656 O O . ALA A 1 88 ? -7.978 -9.977 -0.083 1.00 95.50 88 ALA A O 1
ATOM 657 N N . VAL A 1 89 ? -8.711 -7.949 -0.686 1.00 95.88 89 VAL A N 1
ATOM 658 C CA . VAL A 1 89 ? -7.380 -7.320 -0.645 1.00 95.88 89 VAL A CA 1
ATOM 659 C C . VAL A 1 89 ? -6.885 -7.046 0.786 1.00 95.88 89 VAL A C 1
ATOM 661 O O . VAL A 1 89 ? -5.682 -6.973 1.031 1.00 95.88 89 VAL A O 1
ATOM 664 N N . ILE A 1 90 ? -7.798 -6.939 1.759 1.00 96.94 90 ILE A N 1
ATOM 665 C CA . ILE A 1 90 ? -7.489 -6.655 3.172 1.00 96.94 90 ILE A CA 1
ATOM 666 C C . ILE A 1 90 ? -6.484 -7.659 3.767 1.00 96.94 90 ILE A C 1
ATOM 668 O O . ILE A 1 90 ? -5.462 -7.216 4.300 1.00 96.94 90 ILE A O 1
ATOM 672 N N . PRO A 1 91 ? -6.715 -8.990 3.712 1.00 97.06 91 PRO A N 1
ATOM 673 C CA . PRO A 1 91 ? -5.747 -9.955 4.230 1.00 97.06 91 PRO A CA 1
ATOM 674 C C . PRO A 1 91 ? -4.396 -9.876 3.509 1.00 97.06 91 PRO A C 1
ATOM 676 O O . PRO A 1 91 ? -3.368 -9.969 4.174 1.00 97.06 91 PRO A O 1
ATOM 679 N N . VAL A 1 92 ? -4.378 -9.595 2.201 1.00 96.75 92 VAL A N 1
ATOM 680 C CA . VAL A 1 92 ? -3.127 -9.470 1.437 1.00 96.75 92 VAL A CA 1
ATOM 681 C C . VAL A 1 92 ? -2.272 -8.315 1.957 1.00 96.75 92 VAL A C 1
ATOM 683 O O . VAL A 1 92 ? -1.075 -8.477 2.192 1.00 96.75 92 VAL A O 1
ATOM 686 N N . TYR A 1 93 ? -2.871 -7.151 2.222 1.00 97.50 93 TYR A N 1
ATOM 687 C CA . TYR A 1 93 ? -2.113 -6.032 2.784 1.00 97.50 93 TYR A CA 1
ATOM 688 C C . TYR A 1 93 ? -1.616 -6.289 4.206 1.00 97.50 93 TYR A C 1
ATOM 690 O O . TYR A 1 93 ? -0.515 -5.857 4.551 1.00 97.50 93 TYR A O 1
ATOM 698 N N . ARG A 1 94 ? -2.368 -7.040 5.020 1.00 97.69 94 ARG A N 1
ATOM 699 C CA . ARG A 1 94 ? -1.887 -7.473 6.340 1.00 97.69 94 ARG A CA 1
ATOM 700 C C . ARG A 1 94 ? -0.681 -8.407 6.224 1.00 97.69 94 ARG A C 1
ATOM 702 O O . ARG A 1 94 ? 0.270 -8.240 6.981 1.00 97.69 94 ARG A O 1
ATOM 709 N N . GLU A 1 95 ? -0.681 -9.335 5.272 1.00 96.88 95 GLU A N 1
ATOM 710 C CA . GLU A 1 95 ? 0.464 -10.218 5.014 1.00 96.88 95 GLU A CA 1
ATOM 711 C C . GLU A 1 95 ? 1.702 -9.431 4.571 1.00 96.88 95 GLU A C 1
ATOM 713 O O . GLU A 1 95 ? 2.795 -9.647 5.097 1.00 96.88 95 GLU A O 1
ATOM 718 N N . ILE A 1 96 ? 1.540 -8.448 3.679 1.00 95.81 96 ILE A N 1
ATOM 719 C CA . ILE A 1 96 ? 2.643 -7.571 3.259 1.00 95.81 96 ILE A CA 1
ATOM 720 C C . ILE A 1 96 ? 3.217 -6.802 4.456 1.00 95.81 96 ILE A C 1
ATOM 722 O O . ILE A 1 96 ? 4.438 -6.711 4.602 1.00 95.81 96 ILE A O 1
ATOM 726 N N . LEU A 1 97 ? 2.360 -6.290 5.344 1.00 96.56 97 LEU A N 1
ATOM 727 C CA . LEU A 1 97 ? 2.778 -5.628 6.584 1.00 96.56 97 LEU A CA 1
ATOM 728 C C . LEU A 1 97 ? 3.429 -6.584 7.593 1.00 96.56 97 LEU A C 1
ATOM 730 O O . LEU A 1 97 ? 4.155 -6.128 8.470 1.00 96.56 97 LEU A O 1
ATOM 734 N N . GLN A 1 98 ? 3.217 -7.892 7.507 1.00 96.31 98 GLN A N 1
ATOM 735 C CA . GLN A 1 98 ? 3.930 -8.854 8.352 1.00 96.31 98 GLN A CA 1
ATOM 736 C C . GLN A 1 98 ? 5.283 -9.247 7.749 1.00 96.31 98 GLN A C 1
ATOM 738 O O . GLN A 1 98 ? 6.265 -9.394 8.477 1.00 96.31 98 GLN A O 1
ATOM 743 N N . ALA A 1 99 ? 5.350 -9.393 6.425 1.00 94.25 99 ALA A N 1
ATOM 744 C CA . ALA A 1 99 ? 6.531 -9.882 5.722 1.00 94.25 99 ALA A CA 1
ATOM 745 C C . ALA A 1 99 ? 7.566 -8.786 5.418 1.00 94.25 99 ALA A C 1
ATOM 747 O O . ALA A 1 99 ? 8.772 -9.041 5.438 1.00 94.25 99 ALA A O 1
ATOM 748 N N . SER A 1 100 ? 7.122 -7.563 5.122 1.00 92.44 100 SER A N 1
ATOM 749 C CA . SER A 1 100 ? 8.012 -6.485 4.690 1.00 92.44 100 SER A CA 1
ATOM 750 C C . SER A 1 100 ? 8.610 -5.722 5.868 1.00 92.44 100 SER A C 1
ATOM 752 O O . SER A 1 100 ? 7.903 -5.316 6.790 1.00 92.44 100 SER A O 1
ATOM 754 N N . ARG A 1 101 ? 9.919 -5.454 5.795 1.00 91.25 101 ARG A N 1
ATOM 755 C CA . ARG A 1 101 ? 10.641 -4.509 6.670 1.00 91.25 101 ARG A CA 1
ATOM 756 C C . ARG A 1 101 ? 10.995 -3.198 5.968 1.00 91.25 101 ARG A C 1
ATOM 758 O O . ARG A 1 101 ? 11.564 -2.315 6.597 1.00 91.25 101 ARG A O 1
ATOM 765 N N . ASN A 1 102 ? 10.691 -3.077 4.676 1.00 90.38 102 ASN A N 1
ATOM 766 C CA . ASN A 1 102 ? 10.987 -1.872 3.913 1.00 90.38 102 ASN A CA 1
ATOM 767 C C . ASN A 1 102 ? 9.988 -0.759 4.305 1.00 90.38 102 ASN A C 1
ATOM 769 O O . ASN A 1 102 ? 8.783 -0.954 4.112 1.00 90.38 102 ASN A O 1
ATOM 773 N N . PRO A 1 103 ? 10.446 0.394 4.830 1.00 90.25 103 PRO A N 1
ATOM 774 C CA . PRO A 1 103 ? 9.550 1.450 5.305 1.00 90.25 103 PRO A CA 1
ATOM 775 C C . PRO A 1 103 ? 8.614 2.006 4.224 1.00 90.25 103 PRO A C 1
ATOM 777 O O . PRO A 1 103 ? 7.446 2.274 4.510 1.00 90.25 103 PRO A O 1
ATOM 780 N N . THR A 1 104 ? 9.086 2.141 2.981 1.00 90.12 104 THR A N 1
ATOM 781 C CA . THR A 1 104 ? 8.277 2.630 1.855 1.00 90.12 104 THR A CA 1
ATOM 782 C C . THR A 1 104 ? 7.151 1.657 1.525 1.00 90.12 104 THR A C 1
ATOM 784 O O . THR A 1 104 ? 5.982 2.044 1.506 1.00 90.12 104 THR A O 1
ATOM 787 N N . VAL A 1 105 ? 7.478 0.375 1.333 1.00 92.69 105 VAL A N 1
ATOM 788 C CA . VAL A 1 105 ? 6.491 -0.671 1.012 1.00 92.69 105 VAL A CA 1
ATOM 789 C C . VAL A 1 105 ? 5.449 -0.782 2.121 1.00 92.69 105 VAL A C 1
ATOM 791 O O . VAL A 1 105 ? 4.253 -0.850 1.844 1.00 92.69 105 VAL A O 1
ATOM 794 N N . ARG A 1 106 ? 5.887 -0.753 3.383 1.00 94.94 106 ARG A N 1
ATOM 795 C CA . ARG A 1 106 ? 4.986 -0.791 4.539 1.00 94.94 106 ARG A CA 1
ATOM 796 C C . ARG A 1 106 ? 4.066 0.423 4.574 1.00 94.94 106 ARG A C 1
ATOM 798 O O . ARG A 1 106 ? 2.865 0.260 4.758 1.00 94.94 106 ARG A O 1
ATOM 805 N N . ARG A 1 107 ? 4.587 1.634 4.344 1.00 93.38 107 ARG A N 1
ATOM 806 C CA . ARG A 1 107 ? 3.776 2.861 4.280 1.00 93.38 107 ARG A CA 1
ATOM 807 C C . ARG A 1 107 ? 2.697 2.771 3.203 1.00 93.38 107 ARG A C 1
ATOM 809 O O . ARG A 1 107 ? 1.549 3.111 3.478 1.00 93.38 107 ARG A O 1
ATOM 816 N N . ILE A 1 108 ? 3.044 2.288 2.011 1.00 94.00 108 ILE A N 1
ATOM 817 C CA . ILE A 1 108 ? 2.075 2.082 0.928 1.00 94.00 108 ILE A CA 1
ATOM 818 C C . ILE A 1 108 ? 1.020 1.052 1.356 1.00 94.00 108 ILE A C 1
ATOM 820 O O . ILE A 1 108 ? -0.172 1.332 1.252 1.00 94.00 108 ILE A O 1
ATOM 824 N N . ALA A 1 109 ? 1.435 -0.093 1.904 1.00 96.38 109 ALA A N 1
ATOM 825 C CA . ALA A 1 109 ? 0.518 -1.138 2.358 1.00 96.38 109 ALA A CA 1
ATOM 826 C C . ALA A 1 109 ? -0.446 -0.652 3.456 1.00 96.38 109 ALA A C 1
ATOM 828 O O . ALA A 1 109 ? -1.631 -0.967 3.400 1.00 96.38 109 ALA A O 1
ATOM 829 N N . TYR A 1 110 ? 0.018 0.166 4.411 1.00 97.44 110 TYR A N 1
ATOM 830 C CA . TYR A 1 110 ? -0.849 0.791 5.417 1.00 97.44 110 TYR A CA 1
ATOM 831 C C . TYR A 1 110 ? -1.939 1.662 4.786 1.00 97.44 110 TYR A C 1
ATOM 833 O O . TYR A 1 110 ? -3.102 1.558 5.175 1.00 97.44 110 TYR A O 1
ATOM 841 N N . LEU A 1 111 ? -1.574 2.513 3.821 1.00 96.25 111 LEU A N 1
ATOM 842 C CA . LEU A 1 111 ? -2.529 3.390 3.140 1.00 96.25 111 LEU A CA 1
ATOM 843 C C . LEU A 1 111 ? -3.578 2.575 2.382 1.00 96.25 111 LEU A C 1
ATOM 845 O O . LEU A 1 111 ? -4.773 2.795 2.565 1.00 96.25 111 LEU A O 1
ATOM 849 N N . ARG A 1 112 ? -3.142 1.581 1.600 1.00 96.50 112 ARG A N 1
ATOM 850 C CA . ARG A 1 112 ? -4.059 0.740 0.819 1.00 96.50 112 ARG A CA 1
ATOM 851 C C . ARG A 1 112 ? -4.961 -0.125 1.695 1.00 96.50 112 ARG A C 1
ATOM 853 O O . ARG A 1 112 ? -6.145 -0.264 1.401 1.00 96.50 112 ARG A O 1
ATOM 860 N N . LEU A 1 113 ? -4.442 -0.649 2.806 1.00 97.75 113 LEU A N 1
ATOM 861 C CA . LEU A 1 113 ? -5.245 -1.363 3.798 1.00 97.75 113 LEU A CA 1
ATOM 862 C C . LEU A 1 113 ? -6.317 -0.457 4.410 1.00 97.75 113 LEU A C 1
ATOM 864 O O . LEU A 1 113 ? -7.470 -0.867 4.527 1.00 97.75 113 LEU A O 1
ATOM 868 N N . ALA A 1 114 ? -5.954 0.768 4.792 1.00 97.56 114 ALA A N 1
ATOM 869 C CA . ALA A 1 114 ? -6.902 1.721 5.354 1.00 97.56 114 ALA A CA 1
ATOM 870 C C . ALA A 1 114 ? -7.998 2.100 4.346 1.00 97.56 114 ALA A C 1
ATOM 872 O O . ALA A 1 114 ? -9.170 2.162 4.718 1.00 97.56 114 ALA A O 1
ATOM 873 N N . ASP A 1 115 ? -7.645 2.298 3.075 1.00 95.75 115 ASP A N 1
ATOM 874 C CA . ASP A 1 115 ? -8.622 2.572 2.021 1.00 95.75 115 ASP A CA 1
ATOM 875 C C . ASP A 1 115 ? -9.563 1.387 1.789 1.00 95.75 115 ASP A C 1
ATOM 877 O O . ASP A 1 115 ? -10.779 1.576 1.805 1.00 95.75 115 ASP A O 1
ATOM 881 N N . ALA A 1 116 ? -9.036 0.164 1.697 1.00 95.31 116 ALA A N 1
ATOM 882 C CA . ALA A 1 116 ? -9.858 -1.036 1.560 1.00 95.31 116 ALA A CA 1
ATOM 883 C C . ALA A 1 116 ? -10.803 -1.237 2.761 1.00 95.31 116 ALA A C 1
ATOM 885 O O . ALA A 1 116 ? -11.974 -1.576 2.592 1.00 95.31 116 ALA A O 1
ATOM 886 N N . LEU A 1 117 ? -10.333 -0.992 3.989 1.00 97.06 117 LEU A N 1
ATOM 887 C CA . LEU A 1 117 ? -11.168 -1.053 5.194 1.00 97.06 117 LEU A CA 1
ATOM 888 C C . LEU A 1 117 ? -12.271 0.010 5.172 1.00 97.06 117 LEU A C 1
ATOM 890 O O . LEU A 1 117 ? -13.428 -0.296 5.452 1.00 97.06 117 LEU A O 1
ATOM 894 N N . LYS A 1 118 ? -11.943 1.246 4.790 1.00 96.44 118 LYS A N 1
ATOM 895 C CA . LYS A 1 118 ? -12.910 2.342 4.648 1.00 96.44 118 LYS A CA 1
ATOM 896 C C . LYS A 1 118 ? -13.989 2.013 3.611 1.00 96.44 118 LYS A C 1
ATOM 898 O O . LYS A 1 118 ? -15.171 2.167 3.903 1.00 96.44 118 LYS A O 1
ATOM 903 N N . GLU A 1 119 ? -13.594 1.535 2.432 1.00 93.19 119 GLU A N 1
ATOM 904 C CA . GLU A 1 119 ? -14.508 1.188 1.332 1.00 93.19 119 GLU A CA 1
ATOM 905 C C . GLU A 1 119 ? -15.431 0.010 1.671 1.00 93.19 119 GLU A C 1
ATOM 907 O O . GLU A 1 119 ? -16.553 -0.063 1.178 1.00 93.19 119 GLU A O 1
ATOM 912 N N . THR A 1 120 ? -14.990 -0.889 2.551 1.00 93.81 120 THR A N 1
ATOM 913 C CA . THR A 1 120 ? -15.745 -2.085 2.958 1.00 93.81 120 THR A CA 1
ATOM 914 C C . THR A 1 120 ? -16.552 -1.897 4.244 1.00 93.81 120 THR A C 1
ATOM 916 O O . THR A 1 120 ? -17.106 -2.866 4.759 1.00 93.81 120 THR A O 1
ATOM 919 N N . GLY A 1 121 ? -16.644 -0.668 4.765 1.00 95.38 121 GLY A N 1
ATOM 920 C CA . GLY A 1 121 ? -17.475 -0.347 5.931 1.00 95.38 121 GLY A CA 1
ATOM 921 C C . GLY A 1 121 ? -16.796 -0.528 7.292 1.00 95.38 121 GLY A C 1
ATOM 922 O O . GLY A 1 121 ? -17.489 -0.599 8.302 1.00 95.38 121 GLY A O 1
ATOM 923 N N . HIS A 1 122 ? -15.461 -0.552 7.341 1.00 96.88 122 HIS A N 1
ATOM 924 C CA . HIS A 1 122 ? -14.654 -0.679 8.563 1.00 96.88 122 HIS A CA 1
ATOM 925 C C . HIS A 1 122 ? -13.797 0.580 8.856 1.00 96.88 122 HIS A C 1
ATOM 927 O O . HIS A 1 122 ? -12.579 0.467 9.055 1.00 96.88 122 HIS A O 1
ATOM 933 N N . PRO A 1 123 ? -14.365 1.805 8.883 1.00 96.56 123 PRO A N 1
ATOM 934 C CA . PRO A 1 123 ? -13.572 3.034 8.992 1.00 96.56 123 PRO A CA 1
ATOM 935 C C . PRO A 1 123 ? -12.810 3.164 10.323 1.00 96.56 123 PRO A C 1
ATOM 937 O O . PRO A 1 123 ? -11.713 3.718 10.363 1.00 96.56 123 PRO A O 1
ATOM 940 N N . GLU A 1 124 ? -13.325 2.609 11.415 1.00 98.00 124 GLU A N 1
ATOM 941 C CA . GLU A 1 124 ? -12.672 2.613 12.728 1.00 98.00 124 GLU A CA 1
ATOM 942 C C . GLU A 1 124 ? -11.403 1.762 12.718 1.00 98.00 124 GLU A C 1
ATOM 944 O O . GLU A 1 124 ? -10.416 2.104 13.375 1.00 98.00 124 GLU A O 1
ATOM 949 N N . GLU A 1 125 ? -11.408 0.660 11.968 1.00 97.62 125 GLU A N 1
ATOM 950 C CA . GLU A 1 125 ? -10.214 -0.150 11.770 1.00 97.62 125 GLU A CA 1
ATOM 951 C C . GLU A 1 125 ? -9.212 0.571 10.865 1.00 97.62 125 GLU A C 1
ATOM 953 O O . GLU A 1 125 ? -8.030 0.634 11.203 1.00 97.62 125 GLU A O 1
ATOM 958 N N . ALA A 1 126 ? -9.680 1.221 9.794 1.00 97.81 126 ALA A N 1
ATOM 959 C CA . ALA A 1 126 ? -8.834 2.056 8.941 1.00 97.81 126 ALA A CA 1
ATOM 960 C C . ALA A 1 126 ? -8.098 3.145 9.745 1.00 97.81 126 ALA A C 1
ATOM 962 O O . ALA A 1 126 ? -6.892 3.343 9.586 1.00 97.81 126 ALA A O 1
ATOM 963 N N . ILE A 1 127 ? -8.790 3.809 10.679 1.00 98.00 127 ILE A N 1
ATOM 964 C CA . ILE A 1 127 ? -8.185 4.808 11.573 1.00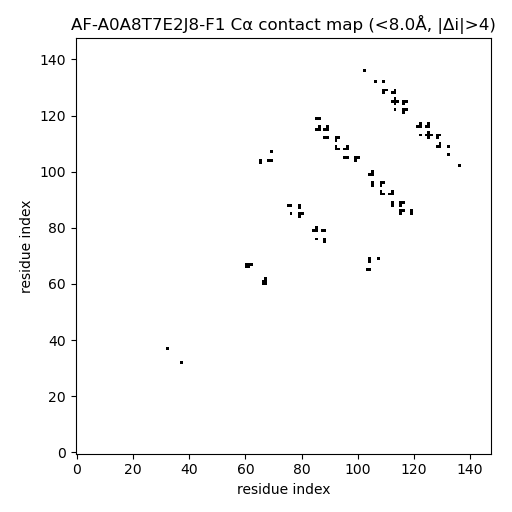 98.00 127 ILE A CA 1
ATOM 965 C C . ILE A 1 127 ? -7.084 4.185 12.441 1.00 98.00 127 ILE A C 1
ATOM 967 O O . ILE A 1 127 ? -6.034 4.803 12.631 1.00 98.00 127 ILE A O 1
ATOM 971 N N . LYS A 1 128 ? -7.296 2.978 12.982 1.00 97.88 128 LYS A N 1
ATOM 972 C CA . LYS A 1 128 ? -6.277 2.282 13.787 1.00 97.88 128 LYS A CA 1
ATOM 973 C C . LYS A 1 128 ? -5.031 1.974 12.956 1.00 97.88 128 LYS A C 1
ATOM 975 O O . LYS A 1 128 ? -3.931 2.290 13.402 1.00 97.88 128 LYS A O 1
ATOM 980 N N . VAL A 1 129 ? -5.219 1.453 11.745 1.00 97.69 129 VAL A N 1
ATOM 981 C CA . VAL A 1 129 ? -4.143 1.149 10.787 1.00 97.69 129 VAL A CA 1
ATOM 982 C C . VAL A 1 129 ? -3.317 2.402 10.468 1.00 97.69 129 VAL A C 1
ATOM 984 O O . VAL A 1 129 ? -2.090 2.378 10.536 1.00 97.69 129 VAL A O 1
ATOM 987 N N . LEU A 1 130 ? -3.964 3.542 10.204 1.00 97.25 130 LEU A N 1
ATOM 988 C CA . LEU A 1 130 ? -3.254 4.800 9.939 1.00 97.25 130 LEU A CA 1
ATOM 989 C C . LEU A 1 130 ? -2.506 5.335 11.168 1.00 97.25 130 LEU A C 1
ATOM 991 O O . LEU A 1 130 ? -1.396 5.852 11.039 1.00 97.25 130 LEU A O 1
ATOM 995 N N . ARG A 1 131 ? -3.075 5.198 12.372 1.00 97.00 131 ARG A N 1
ATOM 996 C CA . ARG A 1 131 ? -2.383 5.572 13.618 1.00 97.00 131 ARG A CA 1
ATOM 997 C C . ARG A 1 131 ? -1.128 4.736 13.840 1.00 97.00 131 ARG A C 1
ATOM 999 O O . ARG A 1 131 ? -0.116 5.280 14.279 1.00 97.00 131 ARG A O 1
ATOM 1006 N N . GLU A 1 132 ? -1.187 3.446 13.534 1.00 95.44 132 GLU A N 1
ATOM 1007 C CA . GLU A 1 132 ? -0.027 2.559 13.594 1.00 95.44 132 GLU A CA 1
ATOM 1008 C C . GLU A 1 132 ? 1.052 2.987 12.593 1.00 95.44 132 GLU A C 1
ATOM 1010 O O . GLU A 1 132 ? 2.200 3.188 12.987 1.00 95.44 132 GLU A O 1
ATOM 1015 N N . SER A 1 133 ? 0.666 3.262 11.344 1.00 94.81 133 SER A N 1
ATOM 1016 C CA . SER A 1 133 ? 1.571 3.777 10.308 1.00 94.81 133 SER A CA 1
ATOM 1017 C C . SER A 1 133 ? 2.293 5.067 10.719 1.00 94.81 133 SER A C 1
ATOM 1019 O O . SER A 1 133 ? 3.503 5.215 10.512 1.00 94.81 133 SER A O 1
ATOM 1021 N N . LEU A 1 134 ? 1.564 6.002 11.341 1.00 93.44 134 LEU A N 1
ATOM 1022 C CA . LEU A 1 134 ? 2.127 7.253 11.853 1.00 93.44 134 LEU A CA 1
ATOM 1023 C C . LEU A 1 134 ? 3.093 7.006 13.011 1.00 93.44 134 LEU A C 1
ATOM 1025 O O . LEU A 1 134 ? 4.181 7.579 13.024 1.00 93.44 134 LEU A O 1
ATOM 1029 N N . LYS A 1 135 ? 2.725 6.141 13.963 1.00 92.75 135 LYS A N 1
ATOM 1030 C CA . LYS A 1 135 ? 3.599 5.770 15.082 1.00 92.75 135 LYS A CA 1
ATOM 1031 C C . LYS A 1 135 ? 4.905 5.166 14.575 1.00 92.75 135 LYS A C 1
ATOM 1033 O O . LYS A 1 135 ? 5.971 5.546 15.049 1.00 92.75 135 LYS A O 1
ATOM 1038 N N . GLU A 1 136 ? 4.818 4.254 13.613 1.00 89.62 136 GLU A N 1
ATOM 1039 C CA . GLU A 1 136 ? 5.981 3.620 13.002 1.00 89.62 136 GLU A CA 1
ATOM 1040 C C . GLU A 1 136 ? 6.863 4.648 12.281 1.00 89.62 136 GLU A C 1
ATOM 1042 O O . GLU A 1 136 ? 8.064 4.709 12.528 1.00 89.62 136 GLU A O 1
ATOM 1047 N N . SER A 1 137 ? 6.262 5.528 11.474 1.00 83.94 137 SER A N 1
ATOM 1048 C CA . SER A 1 137 ? 6.993 6.562 10.733 1.00 83.94 137 SER A CA 1
ATOM 1049 C C . SER A 1 137 ? 7.716 7.557 11.648 1.00 83.94 137 SER A C 1
ATOM 1051 O O . SER A 1 137 ? 8.862 7.903 11.376 1.00 83.94 137 SER A O 1
ATOM 1053 N N . VAL A 1 138 ? 7.072 8.002 12.734 1.00 83.19 138 VAL A N 1
ATOM 1054 C CA . VAL A 1 138 ? 7.675 8.924 13.715 1.00 83.19 138 VAL A CA 1
ATOM 1055 C C . VAL A 1 138 ? 8.778 8.236 14.527 1.00 83.19 138 VAL A C 1
ATOM 1057 O O . VAL A 1 138 ? 9.801 8.846 14.837 1.00 83.19 138 VAL A O 1
ATOM 1060 N N . ALA A 1 139 ? 8.613 6.952 14.856 1.00 77.56 139 ALA A N 1
ATOM 1061 C CA . ALA A 1 139 ? 9.663 6.187 15.520 1.00 77.56 139 ALA A CA 1
ATOM 1062 C C . ALA A 1 139 ? 10.909 6.058 14.628 1.00 77.56 139 ALA A C 1
ATOM 1064 O O . ALA A 1 139 ? 12.018 6.305 15.098 1.00 77.56 139 ALA A O 1
ATOM 1065 N N . SER A 1 140 ? 10.730 5.756 13.335 1.00 71.25 140 SER A N 1
ATOM 1066 C CA . SER A 1 140 ? 11.838 5.669 12.376 1.00 71.25 140 SER A CA 1
ATOM 1067 C C . SER A 1 140 ? 12.601 6.989 12.223 1.00 71.25 140 SER A C 1
ATOM 1069 O O . SER A 1 140 ? 13.827 6.964 12.116 1.00 71.25 140 SER A O 1
ATOM 1071 N N . THR A 1 141 ? 11.919 8.143 12.257 1.00 70.44 141 THR A N 1
ATOM 1072 C CA . THR A 1 141 ? 12.593 9.452 12.180 1.00 70.44 141 THR A CA 1
ATOM 1073 C C . THR A 1 141 ? 13.422 9.760 13.425 1.00 70.44 141 THR A C 1
ATOM 1075 O O . THR A 1 141 ? 14.531 10.268 13.292 1.00 70.44 141 THR A O 1
ATOM 1078 N N . ASN A 1 142 ? 12.944 9.396 14.618 1.00 68.62 142 ASN A N 1
ATOM 1079 C CA . ASN A 1 142 ? 13.665 9.663 15.869 1.00 68.62 142 ASN A CA 1
ATOM 1080 C C . ASN A 1 142 ? 14.922 8.791 16.014 1.00 68.62 142 ASN A C 1
ATOM 1082 O O . ASN A 1 142 ? 15.949 9.258 16.497 1.00 68.62 142 ASN A O 1
ATOM 1086 N N . THR A 1 143 ? 14.885 7.546 15.530 1.00 62.09 143 THR A N 1
ATOM 1087 C CA . THR A 1 143 ? 16.062 6.659 15.540 1.00 62.09 143 THR A CA 1
ATOM 1088 C C . THR A 1 143 ? 17.159 7.075 14.555 1.00 62.09 143 THR A C 1
ATOM 1090 O O . THR A 1 143 ? 18.299 6.653 14.708 1.00 62.09 143 THR A O 1
ATOM 1093 N N . MET A 1 144 ? 16.842 7.895 13.545 1.00 58.47 144 MET A N 1
ATOM 1094 C CA . MET A 1 144 ? 17.834 8.438 12.605 1.00 58.47 144 MET A CA 1
ATOM 1095 C C . MET A 1 144 ? 18.527 9.699 13.139 1.00 58.47 144 MET A C 1
ATOM 1097 O O . MET A 1 144 ? 19.641 10.000 12.720 1.00 58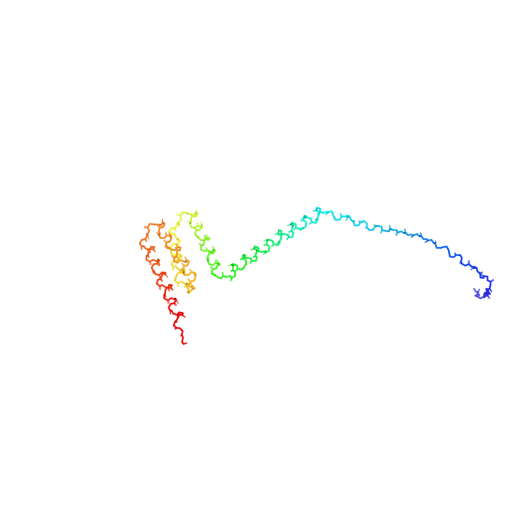.47 144 MET A O 1
ATOM 1101 N N . THR A 1 145 ? 17.886 10.437 14.052 1.00 58.44 145 THR A N 1
ATOM 1102 C CA . THR A 1 145 ? 18.436 11.666 14.650 1.00 58.44 145 THR A CA 1
ATOM 1103 C C . THR A 1 145 ? 19.297 11.419 15.892 1.00 58.44 145 THR A C 1
ATOM 1105 O O . THR A 1 145 ? 20.021 12.318 16.304 1.00 58.44 145 THR A O 1
ATOM 1108 N N . GLU A 1 146 ? 19.255 10.214 16.468 1.00 54.09 146 GLU A N 1
ATOM 1109 C CA . GLU A 1 146 ? 20.043 9.801 17.643 1.00 54.09 146 GLU A CA 1
ATOM 1110 C C . GLU A 1 146 ? 21.194 8.838 17.264 1.00 54.09 146 GLU A C 1
ATOM 1112 O O . GLU A 1 146 ? 21.339 7.758 17.834 1.00 54.09 146 GLU A O 1
ATOM 1117 N N . GLY A 1 147 ? 21.998 9.199 16.256 1.00 40.56 147 GLY A N 1
ATOM 1118 C CA . GLY A 1 147 ? 23.224 8.464 15.900 1.00 40.56 147 GLY A CA 1
ATOM 1119 C C . GLY A 1 147 ? 24.415 8.773 16.836 1.00 40.56 147 GLY A C 1
ATOM 1120 O O . GLY A 1 147 ? 24.431 9.861 17.411 1.00 40.56 147 GLY A O 1
ATOM 1121 N N . PRO A 1 148 ? 25.379 7.836 16.994 1.00 51.34 148 PRO A N 1
ATOM 1122 C CA . PRO A 1 148 ? 26.430 7.825 18.030 1.00 51.34 148 PRO A CA 1
ATOM 1123 C C . PRO A 1 148 ? 27.472 8.948 17.950 1.00 51.34 148 PRO A C 1
ATOM 1125 O O . PRO A 1 148 ? 27.767 9.418 16.827 1.00 51.34 148 PRO A O 1
#

pLDDT: mean 77.15, std 21.05, range [36.5, 98.0]

Secondary structure (DSSP, 8-state):
----------------------------------HHHHHHHHHHHHHHHHHHHHHHHHHHHHHSHHHHHHHHHHHHHHHHHHTT-GGGHHHHHHHHHHH---HHHHHHHHHHHHHHHHHTT-HHHHHHHHHHHHHHHHHHHHHHH---

Nearest PDB structures (foldseek):
  3q5m-assembly1_A  TM=5.601E-01  e=4.753E-01  Escherichia coli K-12
  8bwc-assembly1_D  TM=6.014E-01  e=7.505E-01  Escherichia coli
  2dba-assembly1_A  TM=7.655E-01  e=1.768E+00  Homo sapiens

Radius of gyration: 41.02 Å; Cα contacts (8 Å, |Δi|>4): 64; chains: 1; bounding box: 85×45×107 Å